Protein AF-A0A955ZTL6-F1 (afdb_monomer)

Solvent-accessible surface area (backbone atoms only — not comparable to full-atom values): 4476 Å² total; per-residue (Å²): 135,84,80,82,70,81,79,64,60,40,50,14,78,85,79,62,48,77,35,48,60,91,83,44,70,55,39,80,48,79,93,86,41,31,27,40,54,66,62,26,40,77,36,60,22,36,76,33,81,90,78,71,40,73,76,34,72,47,70,45,79,86,56,80,67,67,74,80,79,125

pLDDT: mean 80.98, std 15.79, range [41.06, 94.62]

Secondary structure (DSSP, 8-state):
--------EEEBTTT--EEETTTS--EEETTTEEE-HHHHHHTT-EEETTTTEEEE----TTTTT-----

Nearest PDB structures (foldseek):
  5fey-assembly1_B  TM=5.344E-01  e=1.736E+00  Homo sapiens
  8haj-assembly1_K  TM=5.676E-01  e=2.451E+00  Homo sapiens
  3zyq-assembly1_A  TM=4.612E-01  e=2.451E+00  Homo sapiens

Sequence (70 aa):
MRREVSDRLVECLVCGVAIDVERERGYPVGEGDALCFRCARDRGARFDEEEDRWSVQADTLDLEGGHRVR

Radius of gyration: 13.23 Å; Cα contacts (8 Å, |Δi|>4): 95; chains: 1; bounding box: 39×30×36 Å

Structure (mmCIF, N/CA/C/O backbone):
data_AF-A0A955ZTL6-F1
#
_entry.id   AF-A0A955ZTL6-F1
#
loop_
_atom_site.group_PDB
_atom_site.id
_atom_site.type_symbol
_atom_site.label_atom_id
_atom_site.label_alt_id
_atom_site.label_comp_id
_atom_site.label_asym_id
_atom_site.label_entity_id
_atom_site.label_seq_id
_atom_site.pdbx_PDB_ins_code
_atom_site.Cartn_x
_atom_site.Cartn_y
_atom_site.Cartn_z
_atom_site.occupancy
_atom_site.B_iso_or_equiv
_atom_site.auth_seq_id
_atom_site.auth_comp_id
_atom_site.auth_asym_id
_atom_site.auth_atom_id
_atom_site.pdbx_PDB_model_num
ATOM 1 N N . MET A 1 1 ? -0.957 21.722 27.653 1.00 41.06 1 MET A N 1
ATOM 2 C CA . MET A 1 1 ? -0.835 21.772 26.181 1.00 41.06 1 MET A CA 1
ATOM 3 C C . MET A 1 1 ? -1.247 20.413 25.638 1.00 41.06 1 MET A C 1
ATOM 5 O O . MET A 1 1 ? -0.481 19.467 25.762 1.00 41.06 1 MET A O 1
ATOM 9 N N . ARG A 1 2 ? -2.489 20.274 25.164 1.00 56.62 2 ARG A N 1
ATOM 10 C CA . ARG A 1 2 ? -2.961 19.036 24.531 1.00 56.62 2 ARG A CA 1
ATOM 11 C C . ARG A 1 2 ? -2.442 19.098 23.094 1.00 56.62 2 ARG A C 1
ATOM 13 O O . ARG A 1 2 ? -2.846 19.991 22.364 1.00 56.62 2 ARG A O 1
ATOM 20 N N . ARG A 1 3 ? -1.456 18.267 22.745 1.00 54.75 3 ARG A N 1
ATOM 21 C CA . ARG A 1 3 ? -1.056 18.085 21.344 1.00 54.75 3 ARG A CA 1
ATOM 22 C C . ARG A 1 3 ? -2.277 17.508 20.643 1.00 54.75 3 ARG A C 1
ATOM 24 O O . ARG A 1 3 ? -2.691 16.400 20.966 1.00 54.75 3 ARG A O 1
ATOM 31 N N . GLU A 1 4 ? -2.881 18.294 19.773 1.00 58.16 4 GLU A N 1
ATOM 32 C CA . GLU A 1 4 ? -3.868 17.820 18.815 1.00 58.16 4 GLU A CA 1
ATOM 33 C C . GLU A 1 4 ? -3.069 17.003 17.799 1.00 58.16 4 GLU A C 1
ATOM 35 O O . GLU A 1 4 ? -2.509 17.538 16.847 1.00 58.16 4 GLU A O 1
ATOM 40 N N . VAL A 1 5 ? -2.858 15.723 18.113 1.00 54.81 5 VAL A N 1
ATOM 41 C CA . VAL A 1 5 ? -2.331 14.762 17.146 1.00 54.81 5 VAL A CA 1
ATOM 42 C C . VAL A 1 5 ? -3.450 14.615 16.130 1.00 54.81 5 VAL A C 1
ATOM 44 O O . VAL A 1 5 ? -4.552 14.189 16.471 1.00 54.81 5 VAL A O 1
ATOM 47 N N . SER A 1 6 ? -3.212 15.091 14.915 1.00 50.19 6 SER A N 1
ATOM 48 C CA . SER A 1 6 ? -4.095 14.813 13.795 1.00 50.19 6 SER A CA 1
ATOM 49 C C . SER A 1 6 ? -3.951 13.320 13.498 1.00 50.19 6 SER A C 1
ATOM 51 O O . SER A 1 6 ? -3.126 12.924 12.691 1.00 50.19 6 SER A O 1
ATOM 53 N N . ASP A 1 7 ? -4.694 12.477 14.218 1.00 56.84 7 ASP A N 1
ATOM 54 C CA . ASP A 1 7 ? -4.748 11.020 14.042 1.00 56.84 7 ASP A CA 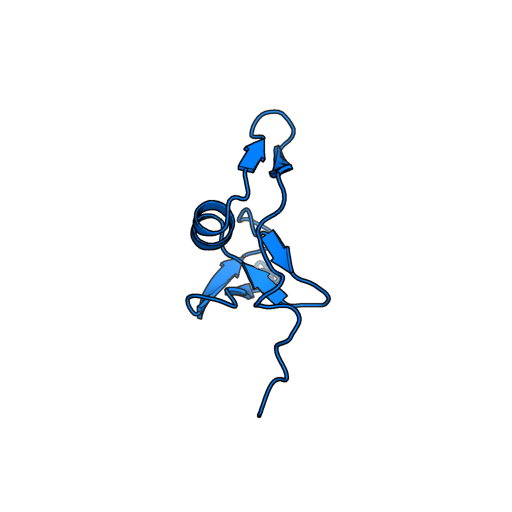1
ATOM 55 C C . ASP A 1 7 ? -5.440 10.694 12.709 1.00 56.84 7 ASP A C 1
ATOM 57 O O . ASP A 1 7 ? -6.553 10.165 12.657 1.00 56.84 7 ASP A O 1
ATOM 61 N N . ARG A 1 8 ? -4.808 11.047 11.584 1.00 67.06 8 ARG A N 1
ATOM 62 C CA . ARG A 1 8 ? -5.262 10.631 10.257 1.00 67.06 8 ARG A CA 1
ATOM 63 C C . ARG A 1 8 ? -4.814 9.190 10.022 1.00 67.06 8 ARG A C 1
ATOM 65 O O . ARG A 1 8 ? -4.027 8.894 9.132 1.00 67.06 8 ARG A O 1
ATOM 72 N N . LEU A 1 9 ? -5.312 8.301 10.875 1.00 83.44 9 LEU A N 1
ATOM 73 C CA . LEU A 1 9 ? -5.117 6.869 10.751 1.00 83.44 9 LEU A CA 1
ATOM 74 C C . LEU A 1 9 ? -5.916 6.371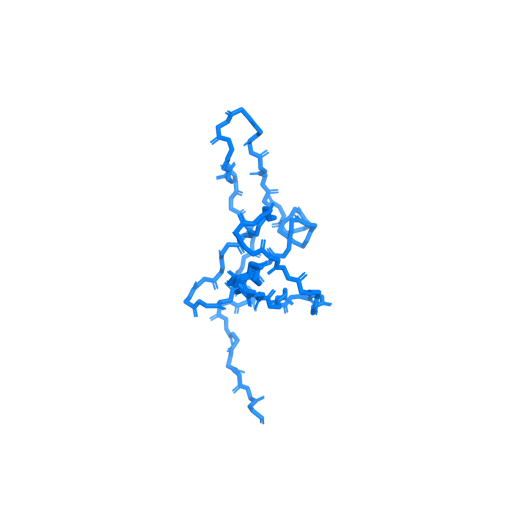 9.545 1.00 83.44 9 LEU A C 1
ATOM 76 O O . LEU A 1 9 ? -7.117 6.622 9.438 1.00 83.44 9 LEU A O 1
ATOM 80 N N . VAL A 1 10 ? -5.241 5.666 8.643 1.00 87.75 10 VAL A N 1
ATOM 81 C CA . VAL A 1 10 ? -5.856 4.967 7.511 1.00 87.75 10 VAL A CA 1
ATOM 82 C C . VAL A 1 10 ? -5.698 3.473 7.741 1.00 87.75 10 VAL A C 1
ATOM 84 O O . VAL A 1 10 ? -4.629 3.011 8.127 1.00 87.75 10 VAL A O 1
ATOM 87 N N . GLU A 1 11 ? -6.749 2.694 7.520 1.00 90.62 11 GLU A N 1
ATOM 88 C CA . GLU A 1 11 ? -6.665 1.241 7.651 1.00 90.62 11 GLU A CA 1
ATOM 89 C C . GLU A 1 11 ? -6.043 0.624 6.396 1.00 90.62 11 GLU A C 1
ATOM 91 O O . GLU A 1 11 ? -6.409 0.953 5.267 1.00 90.62 11 GLU A O 1
ATOM 96 N N . CYS A 1 12 ? -5.103 -0.300 6.592 1.00 91.31 12 CYS A N 1
ATOM 97 C CA . CYS A 1 12 ? -4.534 -1.076 5.502 1.00 91.31 12 CYS A CA 1
ATOM 98 C C . CYS A 1 12 ? -5.633 -1.880 4.810 1.00 91.31 12 CYS A C 1
ATOM 100 O O . CYS A 1 12 ? -6.239 -2.755 5.431 1.00 91.31 12 CYS A O 1
ATOM 102 N N . LEU A 1 13 ? -5.800 -1.680 3.507 1.00 90.50 13 LEU A N 1
ATOM 103 C CA . LEU A 1 13 ? -6.855 -2.331 2.730 1.00 90.50 13 LEU A CA 1
ATOM 104 C C . LEU A 1 13 ? -6.740 -3.871 2.689 1.00 90.50 13 LEU A C 1
ATOM 106 O O . LEU A 1 13 ? -7.706 -4.564 2.391 1.00 90.50 13 LEU A O 1
ATOM 110 N N . VAL A 1 14 ? -5.568 -4.422 3.021 1.00 90.50 14 VAL A N 1
ATOM 111 C CA . VAL A 1 14 ? -5.299 -5.869 2.978 1.00 90.50 14 VAL A CA 1
ATOM 112 C C . VAL A 1 14 ? -5.396 -6.532 4.349 1.00 90.50 14 VAL A C 1
ATOM 114 O O . VAL A 1 14 ? -5.963 -7.613 4.466 1.00 90.50 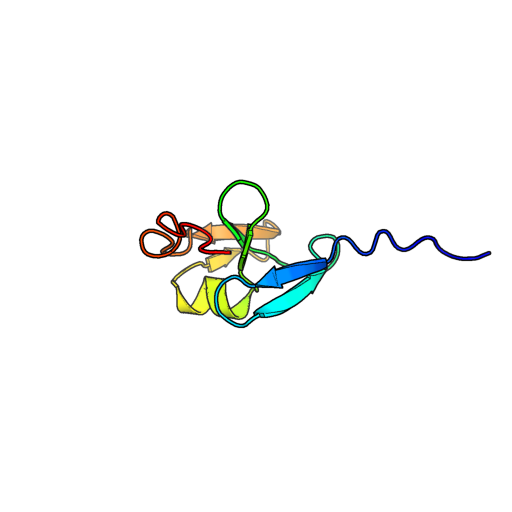14 VAL A O 1
ATOM 117 N N . CYS A 1 15 ? -4.806 -5.934 5.386 1.00 92.25 15 CYS A N 1
ATOM 118 C CA . CYS A 1 15 ? -4.715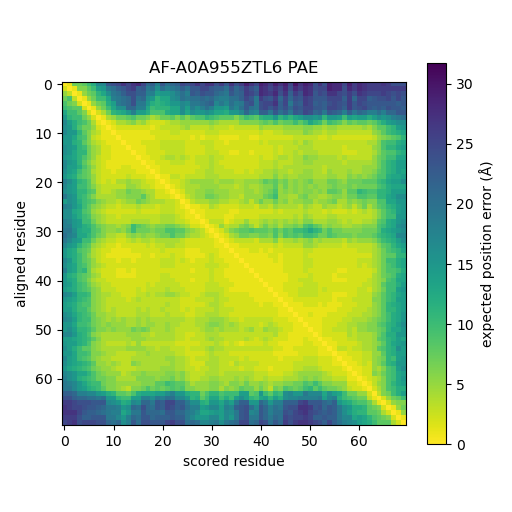 -6.563 6.709 1.00 92.25 15 CYS A CA 1
ATOM 119 C C . CYS A 1 15 ? -5.481 -5.831 7.817 1.00 92.25 15 CYS A C 1
ATOM 121 O O . CYS A 1 15 ? -5.480 -6.314 8.947 1.00 92.25 15 CYS A O 1
ATOM 123 N N . GLY A 1 16 ? -6.091 -4.679 7.522 1.00 90.25 16 GLY A N 1
ATOM 124 C CA . GLY A 1 16 ? -6.884 -3.893 8.473 1.00 90.25 16 GLY A CA 1
ATOM 125 C C . GLY A 1 16 ? -6.083 -3.221 9.590 1.00 90.25 16 GLY A C 1
ATOM 126 O O . GLY A 1 16 ? -6.667 -2.719 10.541 1.00 90.25 16 GLY A O 1
ATOM 127 N N . VAL A 1 17 ? -4.746 -3.220 9.529 1.00 91.69 17 VAL A N 1
ATOM 128 C CA . VAL A 1 17 ? -3.940 -2.504 10.529 1.00 91.69 17 VAL A CA 1
ATOM 129 C C . VAL A 1 17 ? -4.098 -0.997 10.339 1.00 91.69 17 VAL A C 1
ATOM 131 O O . VAL A 1 17 ? -4.066 -0.524 9.203 1.00 91.69 17 VAL A O 1
ATOM 134 N N . ALA A 1 18 ? -4.238 -0.250 11.431 1.00 90.00 18 ALA A N 1
ATOM 135 C CA . ALA A 1 18 ? -4.185 1.206 11.390 1.00 90.00 18 ALA A CA 1
ATOM 136 C C . ALA A 1 18 ? -2.773 1.668 10.997 1.00 90.00 18 ALA A C 1
ATOM 138 O O . ALA A 1 18 ? -1.788 1.155 11.527 1.00 90.00 18 ALA A O 1
ATOM 139 N N . ILE A 1 19 ? -2.699 2.612 10.062 1.00 89.31 19 ILE A N 1
ATOM 140 C CA . ILE A 1 19 ? -1.476 3.228 9.553 1.00 89.31 19 ILE A CA 1
ATOM 141 C C . ILE A 1 19 ? -1.558 4.718 9.855 1.00 89.31 19 ILE A C 1
ATOM 143 O O . ILE A 1 19 ? -2.459 5.404 9.369 1.00 89.31 19 ILE A O 1
ATOM 147 N N . ASP A 1 20 ? -0.598 5.232 10.606 1.00 87.94 20 ASP A N 1
ATOM 148 C CA . ASP A 1 20 ? -0.379 6.664 10.750 1.00 87.94 20 ASP A CA 1
ATOM 149 C C . ASP A 1 20 ? 0.361 7.178 9.511 1.00 87.94 20 ASP A C 1
ATOM 151 O O . ASP A 1 20 ? 1.585 7.147 9.444 1.00 87.94 20 ASP A O 1
ATOM 155 N N . VAL A 1 21 ? -0.370 7.635 8.494 1.00 78.25 21 VAL A N 1
ATOM 156 C CA . VAL A 1 21 ? 0.232 8.066 7.217 1.00 78.25 21 VAL A CA 1
ATOM 157 C C . VAL A 1 21 ? 1.113 9.317 7.336 1.00 78.25 21 VAL A C 1
ATOM 159 O O . VAL A 1 21 ? 1.822 9.642 6.387 1.00 78.25 21 VAL A O 1
ATOM 162 N N . GLU A 1 22 ? 1.091 10.023 8.473 1.00 80.69 22 GLU A N 1
ATOM 163 C CA . GLU A 1 22 ? 1.985 11.160 8.732 1.00 80.69 22 GLU A CA 1
ATOM 164 C C . GLU A 1 22 ? 3.325 10.727 9.347 1.00 80.69 22 GLU A C 1
ATOM 166 O O . GLU A 1 22 ? 4.288 11.498 9.340 1.00 80.69 22 GLU A O 1
ATOM 171 N N . ARG A 1 23 ? 3.403 9.512 9.904 1.00 80.19 23 ARG A N 1
ATOM 172 C CA . ARG A 1 23 ? 4.577 9.026 10.657 1.00 80.19 23 ARG A CA 1
ATOM 173 C C . ARG A 1 23 ? 5.116 7.691 10.160 1.00 80.19 23 ARG A C 1
ATOM 175 O O . ARG A 1 23 ? 6.280 7.374 10.402 1.00 80.19 23 ARG A O 1
ATOM 182 N N . GLU A 1 24 ? 4.289 6.912 9.483 1.00 83.88 24 GLU A N 1
ATOM 183 C CA . GLU A 1 24 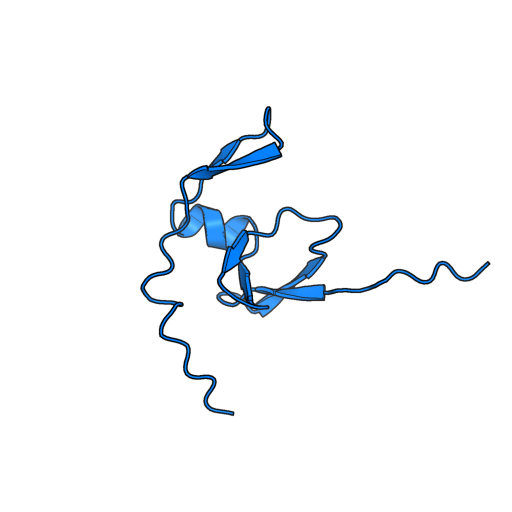? 4.593 5.601 8.936 1.00 83.88 24 GLU A CA 1
ATOM 184 C C . GLU A 1 24 ? 4.628 5.639 7.408 1.00 83.88 24 GLU A C 1
ATOM 186 O O 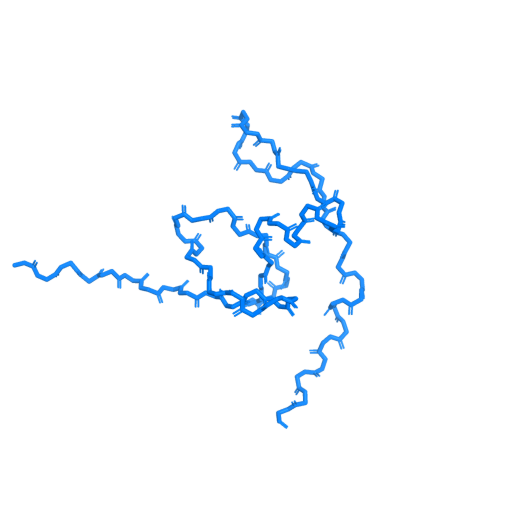. GLU A 1 24 ? 3.920 6.394 6.743 1.00 83.88 24 GLU A O 1
ATOM 191 N N . ARG A 1 25 ? 5.440 4.749 6.834 1.00 84.56 25 ARG A N 1
ATOM 192 C CA . ARG A 1 25 ? 5.569 4.567 5.384 1.00 84.56 25 ARG A CA 1
ATOM 193 C C . ARG A 1 25 ? 4.362 3.795 4.841 1.00 84.56 25 ARG A C 1
ATOM 195 O O . ARG A 1 25 ? 4.444 2.594 4.575 1.00 84.56 25 ARG A O 1
ATOM 202 N N . GLY A 1 26 ? 3.231 4.484 4.713 1.00 87.62 26 GLY A N 1
ATOM 203 C CA . GLY A 1 26 ? 2.066 4.001 3.977 1.00 87.62 26 GLY A CA 1
ATOM 204 C C . GLY A 1 26 ? 2.318 3.999 2.466 1.00 87.62 26 GLY A C 1
ATOM 205 O O . GLY A 1 26 ? 3.050 4.834 1.934 1.00 87.62 26 GLY A O 1
ATOM 206 N N . TYR A 1 27 ? 1.723 3.045 1.758 1.00 89.81 27 TYR A N 1
ATOM 207 C CA . TYR A 1 27 ? 1.651 3.050 0.299 1.00 89.81 27 TYR A CA 1
ATOM 208 C C . TYR A 1 27 ? 0.242 3.496 -0.108 1.00 89.81 27 TYR A C 1
ATOM 210 O O . TYR A 1 27 ? -0.709 2.778 0.203 1.00 89.81 27 TYR A O 1
ATOM 218 N N . PRO A 1 28 ? 0.065 4.656 -0.757 1.00 88.00 28 PRO A N 1
ATOM 219 C CA . PRO A 1 28 ? -1.259 5.120 -1.162 1.00 88.00 28 PRO A CA 1
ATOM 220 C C . PRO A 1 28 ? -1.823 4.244 -2.289 1.00 88.00 28 PRO A C 1
ATOM 222 O O . PRO A 1 28 ? -1.126 3.955 -3.261 1.00 88.00 28 PRO A O 1
ATOM 225 N N . VAL A 1 29 ? -3.089 3.843 -2.171 1.00 85.44 29 VAL A N 1
ATOM 226 C CA . VAL A 1 29 ? -3.831 3.113 -3.208 1.00 85.44 29 VAL A CA 1
ATOM 227 C C . VAL A 1 29 ? -5.096 3.907 -3.511 1.00 85.44 29 VAL A C 1
ATOM 229 O O . VAL A 1 29 ? -6.056 3.869 -2.754 1.00 85.44 29 VAL A O 1
ATOM 232 N N . GLY A 1 30 ? -5.088 4.669 -4.605 1.00 79.81 30 GLY A N 1
ATOM 233 C CA . GLY A 1 30 ? -6.226 5.508 -4.988 1.00 79.81 30 GLY A CA 1
AT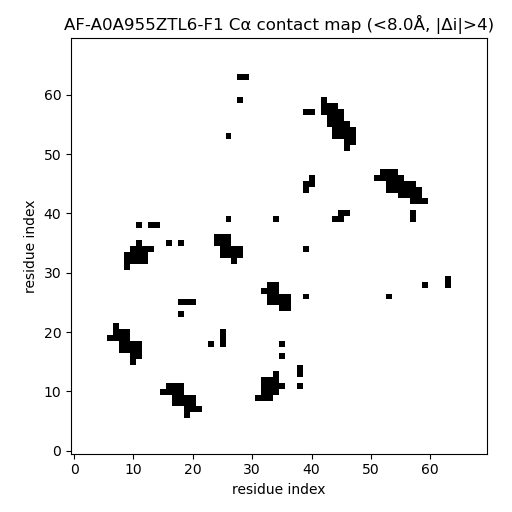OM 234 C C . GLY A 1 30 ? -6.558 6.628 -3.987 1.00 79.81 30 GLY A C 1
ATOM 235 O O . GLY A 1 30 ? -5.708 7.098 -3.227 1.00 79.81 30 GLY A O 1
ATOM 236 N N . GLU A 1 31 ? -7.808 7.098 -4.022 1.00 76.06 31 GLU A N 1
ATOM 237 C CA . GLU A 1 31 ? -8.285 8.196 -3.175 1.00 76.06 31 GLU A CA 1
ATOM 238 C C . GLU A 1 31 ? -8.762 7.691 -1.807 1.00 76.06 31 GLU A C 1
ATOM 240 O O . GLU A 1 31 ? -9.916 7.311 -1.621 1.00 76.06 31 GLU A O 1
ATOM 245 N N . GLY A 1 32 ? -7.867 7.754 -0.821 1.00 77.06 32 GLY A N 1
ATOM 246 C CA . GLY A 1 32 ? -8.206 7.559 0.592 1.00 77.06 32 GLY A CA 1
ATOM 247 C C . GLY A 1 32 ? -7.994 6.147 1.132 1.00 77.06 32 GLY A C 1
ATOM 248 O O . GLY A 1 32 ? -8.199 5.944 2.327 1.00 77.06 32 GLY A O 1
ATOM 249 N N . ASP A 1 33 ? -7.538 5.209 0.303 1.00 86.44 33 ASP A N 1
ATOM 250 C CA . ASP A 1 33 ? -7.095 3.894 0.753 1.00 86.44 33 ASP A CA 1
ATOM 251 C C . ASP A 1 33 ? -5.559 3.805 0.739 1.00 86.44 33 ASP A C 1
ATOM 253 O O . ASP A 1 33 ? -4.853 4.521 0.020 1.00 86.44 33 ASP A O 1
ATOM 257 N N . ALA A 1 34 ? -5.013 2.939 1.591 1.00 90.25 34 ALA A N 1
ATOM 258 C CA . ALA A 1 34 ? -3.575 2.734 1.699 1.00 90.25 34 ALA A CA 1
ATOM 259 C C . ALA A 1 34 ? -3.241 1.283 2.058 1.00 90.25 34 ALA A C 1
ATOM 261 O O . ALA A 1 34 ? -4.056 0.540 2.608 1.00 90.25 34 ALA A O 1
ATOM 262 N N . LEU A 1 35 ? -2.004 0.883 1.776 1.00 91.31 35 LEU A N 1
ATOM 263 C CA . LEU A 1 35 ? -1.397 -0.346 2.268 1.00 91.31 35 LEU A CA 1
ATOM 264 C C . LEU A 1 35 ? -0.326 -0.014 3.294 1.00 91.31 35 LEU A C 1
ATOM 266 O O . LEU A 1 35 ? 0.433 0.943 3.145 1.00 91.31 35 LEU A O 1
ATOM 270 N N . CYS A 1 36 ? -0.216 -0.849 4.322 1.00 92.88 36 CYS A N 1
ATOM 271 C CA . CYS A 1 36 ? 0.914 -0.761 5.230 1.00 92.88 36 CYS A CA 1
ATOM 272 C C . CYS A 1 36 ? 2.186 -1.211 4.507 1.00 92.88 36 CYS A C 1
ATOM 274 O O . CYS A 1 36 ? 2.135 -1.981 3.542 1.00 92.88 36 CYS A O 1
ATOM 276 N N . PHE A 1 37 ? 3.340 -0.789 5.021 1.00 91.94 37 PHE A N 1
ATOM 277 C CA . PHE A 1 37 ? 4.642 -1.096 4.435 1.00 91.94 37 PHE A CA 1
ATOM 278 C C . PHE A 1 37 ? 4.828 -2.586 4.104 1.00 91.94 37 PHE A C 1
ATOM 280 O O . PHE A 1 37 ? 5.317 -2.937 3.031 1.00 91.94 37 PHE A O 1
ATOM 287 N N . ARG A 1 38 ? 4.394 -3.476 5.007 1.00 93.62 38 ARG A N 1
ATOM 288 C CA . ARG A 1 38 ? 4.472 -4.927 4.800 1.00 93.62 38 ARG A CA 1
ATOM 289 C C . ARG A 1 38 ? 3.611 -5.379 3.622 1.00 93.62 38 ARG A C 1
ATOM 291 O O . ARG A 1 38 ? 4.124 -6.033 2.727 1.00 93.62 38 ARG A O 1
ATOM 298 N N . CYS A 1 39 ? 2.333 -5.004 3.596 1.00 93.75 39 CYS A N 1
ATOM 299 C CA . CYS A 1 39 ? 1.417 -5.421 2.533 1.00 93.75 39 CYS A CA 1
ATOM 300 C C . CYS A 1 39 ? 1.800 -4.842 1.167 1.00 93.75 39 CYS A C 1
ATOM 302 O O . CYS A 1 39 ? 1.618 -5.517 0.159 1.00 93.75 39 CYS A O 1
ATOM 304 N N . ALA A 1 40 ? 2.362 -3.631 1.135 1.00 93.38 40 ALA A N 1
ATOM 305 C CA . ALA A 1 40 ? 2.929 -3.058 -0.079 1.00 93.38 40 ALA A CA 1
ATOM 306 C C . ALA A 1 40 ? 4.122 -3.890 -0.583 1.00 93.38 40 ALA A C 1
ATOM 308 O O . ALA A 1 40 ? 4.170 -4.252 -1.757 1.00 93.38 40 ALA A O 1
ATOM 309 N N . ARG A 1 41 ? 5.055 -4.263 0.306 1.00 93.19 41 ARG A N 1
ATOM 310 C CA . ARG A 1 41 ? 6.214 -5.103 -0.044 1.00 93.19 41 ARG A CA 1
ATOM 311 C C . ARG A 1 41 ? 5.840 -6.518 -0.466 1.00 93.19 41 ARG A C 1
ATOM 313 O O . ARG A 1 41 ? 6.420 -7.026 -1.420 1.00 93.19 41 ARG A O 1
ATOM 320 N N . ASP A 1 42 ? 4.872 -7.134 0.204 1.00 94.31 42 ASP A N 1
ATOM 321 C CA . ASP A 1 42 ? 4.367 -8.465 -0.158 1.00 94.31 42 ASP A CA 1
ATOM 322 C C . ASP A 1 42 ? 3.728 -8.459 -1.557 1.00 94.31 42 ASP A C 1
ATOM 324 O O . ASP A 1 42 ? 3.750 -9.467 -2.257 1.00 94.31 42 ASP A O 1
ATOM 328 N N . ARG A 1 43 ? 3.221 -7.297 -1.991 1.00 92.62 43 ARG A N 1
ATOM 329 C CA . ARG A 1 43 ? 2.710 -7.034 -3.345 1.00 92.62 43 ARG A CA 1
ATOM 330 C C . ARG A 1 43 ? 3.778 -6.563 -4.336 1.00 92.62 43 ARG A C 1
ATOM 332 O O . ARG A 1 43 ? 3.450 -6.101 -5.422 1.00 92.62 43 ARG A O 1
ATOM 339 N N . GLY A 1 44 ? 5.056 -6.659 -3.978 1.00 93.69 44 GLY A N 1
AT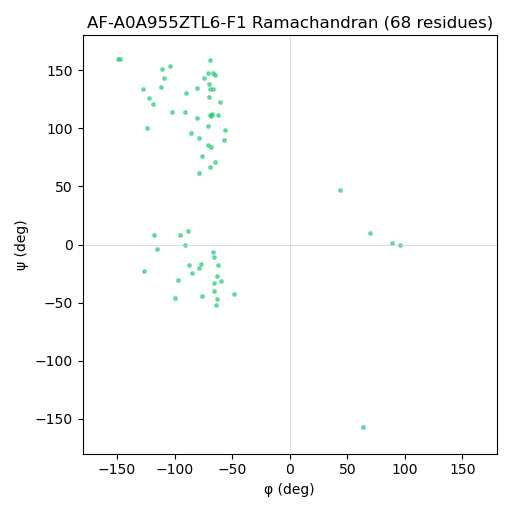OM 340 C CA . GLY A 1 44 ? 6.170 -6.337 -4.870 1.00 93.69 44 GLY A CA 1
ATOM 341 C C . GLY A 1 44 ? 6.620 -4.877 -4.855 1.00 93.69 44 GLY A C 1
ATOM 342 O O . GLY A 1 44 ? 7.581 -4.550 -5.554 1.00 93.69 44 GLY A O 1
ATOM 343 N N . ALA A 1 45 ? 6.015 -4.007 -4.036 1.00 93.19 45 ALA A N 1
ATOM 344 C CA . ALA A 1 45 ? 6.528 -2.651 -3.883 1.00 93.19 45 ALA A CA 1
ATOM 345 C C . ALA A 1 45 ? 7.918 -2.658 -3.248 1.00 93.19 45 ALA A C 1
ATOM 347 O O . ALA A 1 45 ? 8.228 -3.442 -2.343 1.00 93.19 45 ALA A O 1
ATOM 348 N N . ARG A 1 46 ? 8.748 -1.709 -3.670 1.00 94.44 46 ARG A N 1
ATOM 349 C CA . ARG A 1 46 ? 10.068 -1.479 -3.089 1.00 94.44 46 ARG A CA 1
ATOM 350 C C . ARG A 1 46 ? 10.141 -0.051 -2.603 1.00 94.44 46 ARG A C 1
ATOM 352 O O . ARG A 1 46 ? 9.874 0.876 -3.360 1.00 94.44 46 ARG A O 1
ATOM 359 N N . PHE A 1 47 ? 10.498 0.103 -1.338 1.00 91.81 47 PHE A N 1
ATOM 360 C CA . PHE A 1 47 ? 10.800 1.402 -0.768 1.00 91.81 47 PHE A CA 1
ATOM 361 C C . PHE A 1 47 ? 12.288 1.684 -0.945 1.00 91.81 47 PHE A C 1
ATOM 363 O O . PHE A 1 47 ? 13.124 0.823 -0.660 1.00 91.81 47 PHE A O 1
ATOM 370 N N . ASP A 1 48 ? 12.591 2.865 -1.456 1.00 92.94 48 ASP A N 1
ATOM 371 C CA . ASP A 1 48 ? 13.919 3.445 -1.497 1.00 92.94 48 ASP A CA 1
ATOM 372 C C . ASP A 1 48 ? 14.115 4.280 -0.233 1.00 92.94 48 ASP A C 1
ATOM 374 O O . ASP A 1 48 ? 13.399 5.254 -0.006 1.00 92.94 48 ASP A O 1
ATOM 378 N N . GLU A 1 49 ? 15.035 3.848 0.627 1.00 91.00 49 GLU A N 1
ATOM 379 C CA . GLU A 1 49 ? 15.302 4.523 1.898 1.00 91.00 49 GLU A CA 1
ATOM 380 C C . GLU A 1 49 ? 16.177 5.768 1.740 1.00 91.00 49 GLU A C 1
ATOM 382 O O . GLU A 1 49 ? 16.162 6.614 2.629 1.00 91.00 49 GLU A O 1
ATOM 387 N N . GLU A 1 50 ? 16.924 5.883 0.640 1.00 94.62 50 GLU A N 1
ATOM 388 C CA . GLU A 1 50 ? 17.760 7.051 0.356 1.00 94.62 50 GLU A CA 1
ATOM 389 C C . GLU A 1 50 ? 16.889 8.219 -0.115 1.00 94.62 50 GLU A C 1
ATOM 391 O O . GLU A 1 50 ? 17.011 9.337 0.380 1.00 94.62 50 GLU A O 1
ATOM 396 N N . GLU A 1 51 ? 15.938 7.922 -1.001 1.00 91.12 51 GLU A N 1
ATOM 397 C CA . GLU A 1 51 ? 15.005 8.899 -1.573 1.00 91.12 51 GLU A CA 1
ATOM 398 C C . GLU A 1 51 ? 13.692 9.038 -0.769 1.00 91.12 51 GLU A C 1
ATOM 400 O O . GLU A 1 51 ? 12.798 9.795 -1.158 1.00 91.12 51 GLU A O 1
ATOM 405 N N . ASP A 1 52 ? 13.557 8.270 0.319 1.00 8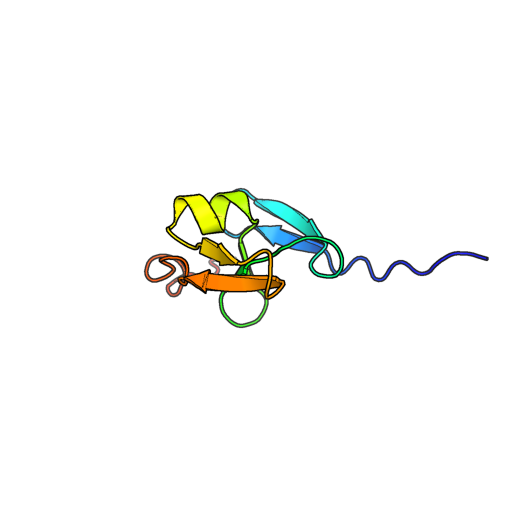8.31 52 ASP A N 1
ATOM 406 C CA . ASP A 1 52 ? 12.372 8.142 1.184 1.00 88.31 52 ASP A CA 1
ATOM 407 C C . ASP A 1 52 ? 11.053 8.025 0.392 1.00 88.31 52 ASP A C 1
ATOM 409 O O . ASP A 1 52 ? 10.056 8.706 0.646 1.00 88.31 52 ASP A O 1
ATOM 413 N N . ARG A 1 53 ? 11.044 7.153 -0.625 1.00 90.00 53 ARG A N 1
ATOM 414 C CA . ARG A 1 53 ? 9.887 6.949 -1.511 1.00 90.00 53 ARG A CA 1
ATOM 415 C C . ARG A 1 53 ? 9.785 5.535 -2.047 1.00 90.00 53 ARG A C 1
ATOM 417 O O . ARG A 1 53 ? 10.761 4.804 -2.142 1.00 90.00 53 ARG A O 1
ATOM 424 N N . TRP A 1 54 ? 8.592 5.161 -2.492 1.00 90.19 54 TRP A N 1
ATOM 425 C CA . TRP A 1 54 ? 8.385 3.915 -3.224 1.00 90.19 54 TRP A CA 1
ATOM 426 C C . TRP A 1 54 ? 9.028 3.998 -4.617 1.00 90.19 54 TRP A C 1
ATOM 428 O O . TRP A 1 54 ? 8.572 4.758 -5.468 1.00 90.19 54 TRP A O 1
ATOM 438 N N . SER A 1 55 ? 10.094 3.229 -4.843 1.00 94.19 55 SER A N 1
ATOM 439 C CA . SER A 1 55 ? 10.789 3.117 -6.135 1.00 94.19 55 SER A CA 1
ATOM 440 C C . SER A 1 55 ? 10.152 2.094 -7.069 1.00 94.19 55 SER A C 1
ATOM 442 O O . SER A 1 55 ? 10.290 2.199 -8.285 1.00 94.19 55 SER A O 1
ATOM 444 N N . VAL A 1 56 ? 9.432 1.116 -6.515 1.00 93.69 56 VAL A N 1
ATOM 445 C CA . VAL A 1 56 ? 8.626 0.150 -7.272 1.00 93.69 56 VAL A CA 1
ATOM 446 C C . VAL A 1 56 ? 7.215 0.152 -6.708 1.00 93.69 56 VAL A C 1
ATOM 448 O O . VAL A 1 56 ? 7.037 0.122 -5.488 1.00 93.69 56 VAL A O 1
ATOM 451 N N . GLN A 1 57 ? 6.229 0.196 -7.601 1.00 91.50 57 GLN A N 1
ATOM 452 C CA . GLN A 1 57 ? 4.814 0.185 -7.249 1.00 91.50 57 GLN A CA 1
ATOM 453 C C . GLN A 1 57 ? 4.358 -1.212 -6.812 1.00 91.50 57 GLN A C 1
ATOM 455 O O . GLN A 1 57 ? 4.833 -2.217 -7.340 1.00 91.50 57 GLN A O 1
ATOM 460 N N . ALA A 1 58 ? 3.456 -1.266 -5.830 1.00 89.25 58 ALA A N 1
ATOM 461 C CA . ALA A 1 58 ? 2.765 -2.501 -5.464 1.00 89.25 58 ALA A CA 1
ATOM 462 C C . ALA A 1 58 ? 1.848 -2.934 -6.611 1.00 89.25 58 ALA A C 1
ATOM 464 O O . ALA A 1 58 ? 1.253 -2.083 -7.272 1.00 89.25 58 ALA A O 1
ATOM 465 N N . ASP A 1 59 ? 1.666 -4.240 -6.786 1.00 89.56 59 ASP A N 1
ATOM 466 C CA . ASP A 1 59 ? 0.539 -4.747 -7.561 1.00 89.56 59 ASP A CA 1
ATOM 467 C C . ASP A 1 59 ? -0.766 -4.475 -6.798 1.00 89.56 59 ASP A C 1
ATOM 469 O O . ASP A 1 59 ? -1.013 -5.028 -5.720 1.00 89.56 59 ASP A O 1
ATOM 473 N N . THR A 1 60 ? -1.562 -3.554 -7.335 1.00 85.81 60 THR A N 1
ATOM 474 C CA . THR A 1 60 ? -2.861 -3.144 -6.793 1.00 85.81 60 THR A CA 1
ATOM 475 C C . THR A 1 60 ? -4.005 -3.441 -7.750 1.00 85.81 60 THR A C 1
ATOM 477 O O . THR A 1 60 ? -5.127 -3.022 -7.478 1.00 85.81 60 THR A O 1
ATOM 480 N N . LEU A 1 61 ? -3.767 -4.161 -8.851 1.00 84.00 61 LEU A N 1
ATOM 481 C CA . LEU A 1 61 ? -4.798 -4.411 -9.863 1.00 84.00 61 LEU A CA 1
ATOM 482 C C . LEU A 1 61 ? -6.007 -5.160 -9.282 1.00 84.00 61 LEU A C 1
ATOM 484 O O . LEU A 1 61 ? -7.139 -4.942 -9.707 1.00 84.00 61 LEU A O 1
ATOM 488 N N . ASP A 1 62 ? -5.779 -6.013 -8.279 1.00 81.31 62 ASP A N 1
ATOM 489 C CA . ASP A 1 62 ? -6.832 -6.722 -7.547 1.00 81.31 62 ASP A CA 1
ATOM 490 C C . ASP A 1 62 ? -7.562 -5.844 -6.514 1.00 81.31 62 ASP A C 1
ATOM 492 O O . ASP A 1 62 ? -8.656 -6.189 -6.069 1.00 81.31 62 ASP A O 1
ATOM 496 N N . LEU A 1 63 ? -6.972 -4.703 -6.146 1.00 77.06 63 LEU A N 1
ATOM 497 C CA . LEU A 1 63 ? -7.479 -3.767 -5.142 1.00 77.06 63 LEU A CA 1
ATOM 498 C C . LEU A 1 63 ? -8.260 -2.602 -5.759 1.00 77.06 63 LEU A C 1
ATOM 500 O O . LEU A 1 63 ? -9.215 -2.112 -5.159 1.00 77.06 63 LEU A O 1
ATOM 504 N N . GLU A 1 64 ? -7.907 -2.194 -6.979 1.00 64.44 64 GLU A N 1
ATOM 505 C CA . GLU A 1 64 ? -8.573 -1.111 -7.722 1.00 64.44 64 GLU A CA 1
ATOM 506 C C . GLU A 1 64 ? -10.021 -1.454 -8.137 1.00 64.44 64 GLU A C 1
ATOM 508 O O . GLU A 1 64 ? -10.764 -0.593 -8.604 1.00 64.44 64 GLU A O 1
ATOM 513 N N . GLY A 1 65 ? -10.462 -2.697 -7.906 1.00 55.88 65 GLY A N 1
ATOM 514 C CA . GLY A 1 65 ? -11.842 -3.161 -8.080 1.00 55.88 65 GLY A CA 1
ATOM 515 C C . GLY A 1 65 ? -12.700 -3.143 -6.810 1.00 55.88 65 GLY A C 1
ATOM 516 O O . GLY A 1 65 ? -13.807 -3.685 -6.830 1.00 55.88 65 GLY A O 1
ATOM 517 N N . GLY A 1 66 ? -12.206 -2.566 -5.707 1.00 49.84 66 GLY A N 1
ATOM 518 C CA . GLY A 1 66 ? -12.855 -2.524 -4.395 1.00 49.84 66 GLY A CA 1
ATOM 519 C C . GLY A 1 66 ? -14.159 -1.724 -4.368 1.00 49.84 66 GLY A C 1
ATOM 520 O O . GLY A 1 66 ? -14.247 -0.660 -3.760 1.00 49.84 66 GLY A O 1
ATOM 521 N N . HIS A 1 67 ? -15.213 -2.257 -4.983 1.00 42.56 67 HIS A N 1
ATOM 522 C CA . HIS A 1 67 ? -16.587 -1.881 -4.695 1.00 42.56 67 HIS A CA 1
ATOM 523 C C . HIS A 1 67 ? -16.786 -2.120 -3.189 1.00 42.56 67 HIS A C 1
ATOM 525 O O . HIS A 1 67 ? -16.964 -3.257 -2.758 1.00 42.56 67 HIS A O 1
ATOM 531 N N . ARG A 1 68 ? -16.690 -1.060 -2.369 1.00 46.66 68 ARG A N 1
ATOM 532 C CA . ARG A 1 68 ? -17.102 -1.073 -0.956 1.00 46.66 68 ARG A CA 1
ATOM 533 C C . ARG A 1 68 ? -18.574 -1.488 -0.922 1.00 46.66 68 ARG A C 1
ATOM 535 O O . ARG A 1 68 ? -19.462 -0.641 -1.027 1.00 46.66 68 ARG A O 1
ATOM 542 N N . VAL A 1 69 ? -18.845 -2.787 -0.833 1.00 45.03 69 VAL A N 1
ATOM 543 C CA . VAL A 1 69 ? -20.153 -3.278 -0.412 1.00 45.03 69 VAL A CA 1
ATOM 544 C C . VAL A 1 69 ? -20.214 -2.951 1.072 1.00 45.03 69 VAL A C 1
ATOM 546 O O . VAL A 1 69 ? -19.507 -3.551 1.878 1.00 45.03 69 VAL A O 1
ATOM 549 N N . ARG A 1 70 ? -20.940 -1.871 1.361 1.00 46.56 70 ARG A N 1
ATOM 550 C CA . ARG A 1 70 ? -21.283 -1.423 2.711 1.00 46.56 70 ARG A CA 1
ATOM 551 C C . ARG A 1 70 ? -22.020 -2.505 3.487 1.00 46.56 70 ARG A C 1
ATOM 553 O O . ARG A 1 70 ? -22.808 -3.236 2.846 1.00 46.56 70 ARG A O 1
#

Foldseek 3Di:
DPPPPPQLWAAAPPPRDTDSVVPAPWADDPDRHTHHPVQQVVQPWDADPVVRGTPRGGPCVVVVPPPPPD

Mean predicted aligned error: 7.54 Å